Protein AF-A0A4Y2T9Z9-F1 (afdb_monomer)

Secondary structure (DSSP, 8-state):
-HHHHHHHHHHHHHHHHHHHHHHHHHHHHHHHHHHHHHHHHHHHHHHHHHHHHTTTTTSS-----------------HHHHSPPP-TTT--HHHHHHHHHHHHHHTT--HHHHHHHHHTTS-S---

Solvent-accessible surface area (backbone atoms only — not comparable to full-atom values): 7816 Å² total; per-residue (Å²): 114,71,70,59,54,56,52,53,52,50,52,53,54,51,52,52,52,52,51,52,51,51,52,52,52,50,51,53,52,50,52,53,51,51,51,52,53,52,54,50,51,52,50,55,51,52,52,53,50,50,62,53,50,66,67,59,69,77,79,74,80,95,74,84,80,89,84,80,94,84,62,96,63,77,80,66,56,62,79,80,78,46,80,64,62,43,85,92,82,45,56,67,67,62,51,52,54,52,49,52,53,51,37,60,75,53,68,55,59,73,94,48,46,66,64,56,49,59,74,35,46,61,88,81,83,124

Radius of gyration: 26.32 Å; Cα contacts (8 Å, |Δi|>4): 32; chains: 1; bounding box: 61×41×72 Å

Organism: Araneus ventricosus (NCBI:txid182803)

Structure (mmCIF, N/CA/C/O backbone):
data_AF-A0A4Y2T9Z9-F1
#
_entry.id   AF-A0A4Y2T9Z9-F1
#
loop_
_atom_site.group_PDB
_atom_site.id
_atom_site.type_symbol
_atom_site.label_atom_id
_atom_site.label_alt_id
_atom_site.label_comp_id
_atom_site.label_asym_id
_atom_site.label_entity_id
_atom_site.label_seq_id
_atom_site.pdbx_PDB_ins_code
_atom_site.Cartn_x
_atom_site.Cartn_y
_atom_site.Cartn_z
_atom_site.occupancy
_atom_site.B_iso_or_equiv
_atom_site.auth_seq_id
_atom_site.auth_comp_id
_atom_site.auth_asym_id
_atom_site.auth_atom_id
_atom_site.pdbx_PDB_model_num
ATOM 1 N N . MET A 1 1 ? 36.368 -17.152 -34.777 1.00 64.12 1 MET A N 1
ATOM 2 C CA . MET A 1 1 ? 36.785 -15.914 -34.073 1.00 64.12 1 MET A CA 1
ATOM 3 C C . MET A 1 1 ? 35.628 -14.921 -33.924 1.00 64.12 1 MET A C 1
ATOM 5 O O . MET A 1 1 ? 35.416 -14.446 -32.820 1.00 64.12 1 MET A O 1
ATOM 9 N N . ALA A 1 2 ? 34.841 -14.647 -34.976 1.00 74.19 2 ALA A N 1
ATOM 10 C CA . ALA A 1 2 ? 33.687 -13.735 -34.895 1.00 74.19 2 ALA A CA 1
ATOM 11 C C . ALA A 1 2 ? 32.529 -14.248 -34.008 1.00 74.19 2 ALA A C 1
ATOM 13 O O . ALA A 1 2 ? 31.966 -13.480 -33.238 1.00 74.19 2 ALA A O 1
ATOM 14 N N . GLU A 1 3 ? 32.225 -15.550 -34.045 1.00 73.19 3 GLU A N 1
ATOM 15 C CA . GLU A 1 3 ? 31.135 -16.139 -33.242 1.00 73.19 3 GLU A CA 1
ATOM 16 C C . GLU A 1 3 ? 31.401 -16.122 -31.728 1.00 73.19 3 GLU A C 1
ATOM 18 O O . GLU A 1 3 ? 30.472 -15.962 -30.942 1.00 73.19 3 GLU A O 1
ATOM 23 N N . GLN A 1 4 ? 32.665 -16.238 -31.301 1.00 78.06 4 GLN A N 1
ATOM 24 C CA . GLN A 1 4 ? 33.031 -16.146 -29.881 1.00 78.06 4 GLN A CA 1
ATOM 25 C C . GLN A 1 4 ? 32.827 -14.730 -29.331 1.00 78.06 4 GLN A C 1
ATOM 27 O O . GLN A 1 4 ? 32.295 -14.582 -28.236 1.00 78.06 4 GLN A O 1
ATOM 32 N N . LYS A 1 5 ? 33.163 -13.700 -30.121 1.00 84.19 5 LYS A N 1
ATOM 33 C CA . LYS A 1 5 ? 32.944 -12.296 -29.746 1.00 84.19 5 LYS A CA 1
ATOM 34 C C . LYS A 1 5 ? 31.465 -11.957 -29.568 1.00 84.19 5 LYS A C 1
ATOM 36 O O . LYS A 1 5 ? 31.112 -11.287 -28.607 1.00 84.19 5 LYS A O 1
ATOM 41 N N . LEU A 1 6 ? 30.608 -12.443 -30.468 1.00 85.19 6 LEU A N 1
ATOM 42 C CA . LEU A 1 6 ? 29.165 -12.208 -30.380 1.00 85.19 6 LEU A CA 1
ATOM 43 C C . LEU A 1 6 ? 28.564 -12.849 -29.118 1.00 85.19 6 LEU A C 1
ATOM 45 O O . LEU A 1 6 ? 27.681 -12.276 -28.485 1.00 85.19 6 LEU A O 1
ATOM 49 N N . LYS A 1 7 ? 29.065 -14.030 -28.737 1.00 85.81 7 LYS A N 1
ATOM 50 C CA . LYS A 1 7 ? 28.595 -14.760 -27.557 1.00 85.81 7 LYS A CA 1
ATOM 51 C C . LYS A 1 7 ? 29.018 -14.091 -26.244 1.00 85.81 7 LYS A C 1
ATOM 53 O O . LYS A 1 7 ? 28.201 -13.998 -25.334 1.00 85.81 7 LYS A O 1
ATOM 58 N N . GLU A 1 8 ? 30.248 -13.579 -26.163 1.00 86.19 8 GLU A N 1
ATOM 59 C CA . GLU A 1 8 ? 30.706 -12.771 -25.019 1.00 86.19 8 GLU A CA 1
ATOM 60 C C . GLU A 1 8 ? 29.901 -11.476 -24.869 1.00 86.19 8 GLU A C 1
ATOM 62 O O . GLU A 1 8 ? 29.513 -11.108 -23.763 1.00 86.19 8 GLU A O 1
ATOM 67 N N . GLU A 1 9 ? 29.611 -10.790 -25.976 1.00 87.94 9 GLU A N 1
ATOM 68 C CA . GLU A 1 9 ? 28.851 -9.539 -25.950 1.00 87.94 9 GLU A CA 1
ATOM 69 C C . GLU A 1 9 ? 27.407 -9.754 -25.465 1.00 87.94 9 GLU A C 1
ATOM 71 O O . GLU A 1 9 ? 26.893 -8.966 -24.668 1.00 87.94 9 GLU A O 1
ATOM 76 N N . GLN A 1 10 ? 26.781 -10.866 -25.868 1.00 86.50 10 GLN A N 1
ATOM 77 C CA . GLN A 1 10 ? 25.467 -11.269 -25.362 1.00 86.50 10 GLN A CA 1
ATOM 78 C C . GLN A 1 10 ? 25.487 -11.585 -23.862 1.00 86.50 10 GLN A C 1
ATOM 80 O O . GLN A 1 10 ? 24.608 -11.115 -23.140 1.00 86.50 10 GLN A O 1
ATOM 85 N N . GLU A 1 11 ? 26.493 -12.317 -23.375 1.00 89.00 11 GLU A N 1
ATOM 86 C CA . GLU A 1 11 ? 26.608 -12.647 -21.948 1.00 89.00 11 GLU A CA 1
ATOM 87 C C . GLU A 1 11 ? 26.806 -11.386 -21.088 1.00 89.00 11 GLU A C 1
ATOM 89 O O . GLU A 1 11 ? 26.194 -11.240 -20.027 1.00 89.00 11 GLU A O 1
ATOM 94 N N . ILE A 1 12 ? 27.608 -10.429 -21.566 1.00 91.00 12 ILE A N 1
ATOM 95 C CA . ILE A 1 12 ? 27.815 -9.141 -20.891 1.00 91.00 12 ILE A CA 1
ATOM 96 C C . ILE A 1 12 ? 26.513 -8.330 -20.852 1.00 91.00 12 ILE A C 1
ATOM 98 O O . ILE A 1 12 ? 26.175 -7.764 -19.810 1.00 91.00 12 ILE A O 1
ATOM 102 N N . ALA A 1 13 ? 25.768 -8.275 -21.959 1.00 90.19 13 ALA A N 1
ATOM 103 C CA . ALA A 1 13 ? 24.491 -7.565 -22.018 1.00 90.19 13 ALA A CA 1
ATOM 104 C C . ALA A 1 13 ? 23.428 -8.197 -21.103 1.00 90.19 13 ALA A C 1
ATOM 106 O O . ALA A 1 13 ? 22.623 -7.492 -20.492 1.00 90.19 13 ALA A O 1
ATOM 107 N N . GLU A 1 14 ? 23.426 -9.523 -20.980 1.00 90.12 14 GLU A N 1
ATOM 108 C CA . GLU A 1 14 ? 22.495 -10.245 -20.117 1.00 90.12 14 GLU A CA 1
ATOM 109 C C . GLU A 1 14 ? 22.800 -10.032 -18.631 1.00 90.12 14 GLU A C 1
ATOM 111 O O . GLU A 1 14 ? 21.884 -9.709 -17.873 1.00 90.12 14 GLU A O 1
ATOM 116 N N . ARG A 1 15 ? 24.080 -10.073 -18.234 1.00 91.69 15 ARG A N 1
ATOM 117 C CA . ARG A 1 15 ? 24.496 -9.717 -16.867 1.00 91.69 15 ARG A CA 1
ATOM 118 C C . ARG A 1 15 ? 24.114 -8.286 -16.505 1.00 91.69 15 ARG A C 1
ATOM 120 O O . ARG A 1 15 ? 23.542 -8.067 -15.446 1.00 91.69 15 ARG A O 1
ATOM 127 N N . ARG A 1 16 ? 24.333 -7.321 -17.408 1.00 90.88 16 ARG A N 1
ATOM 128 C CA . ARG A 1 16 ? 23.935 -5.926 -17.154 1.00 90.88 16 ARG A CA 1
ATOM 129 C C . ARG A 1 16 ? 22.432 -5.760 -16.960 1.00 90.88 16 ARG A C 1
ATOM 131 O O . ARG A 1 16 ? 22.025 -5.008 -16.081 1.00 90.88 16 ARG A O 1
ATOM 138 N N . ARG A 1 17 ? 21.609 -6.475 -17.735 1.00 90.12 17 ARG A N 1
ATOM 139 C CA . ARG A 1 17 ? 20.151 -6.463 -17.534 1.00 90.12 17 ARG A CA 1
ATOM 140 C C . ARG A 1 17 ? 19.756 -7.065 -16.190 1.00 90.12 17 ARG A C 1
ATOM 142 O O . ARG A 1 17 ? 18.863 -6.537 -15.538 1.00 90.12 17 ARG A O 1
ATOM 149 N N . GLN A 1 18 ? 20.406 -8.148 -15.767 1.00 90.75 18 GLN A N 1
ATOM 150 C CA . GLN A 1 18 ? 20.153 -8.733 -14.448 1.00 90.75 18 GLN A CA 1
ATOM 151 C C . GLN A 1 18 ? 20.540 -7.780 -13.313 1.00 90.75 18 GLN A C 1
ATOM 153 O O . GLN A 1 18 ? 19.765 -7.632 -12.367 1.00 90.75 18 GLN A O 1
ATOM 158 N N . ASP A 1 19 ? 21.681 -7.102 -13.429 1.00 91.88 19 ASP A N 1
ATOM 159 C CA . ASP A 1 19 ? 22.134 -6.119 -12.443 1.00 91.88 19 ASP A CA 1
ATOM 160 C C . ASP A 1 19 ? 21.172 -4.922 -12.364 1.00 91.88 19 ASP A C 1
ATOM 162 O O . ASP A 1 19 ? 20.785 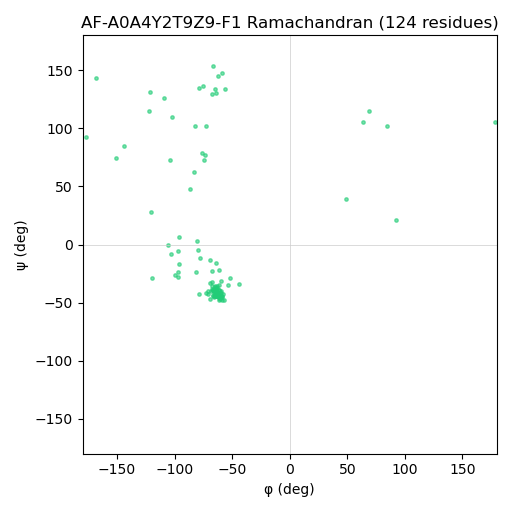-4.516 -11.269 1.00 91.88 19 ASP A O 1
ATOM 166 N N . GLU A 1 20 ? 20.706 -4.393 -13.502 1.00 91.69 20 GLU A N 1
ATOM 167 C 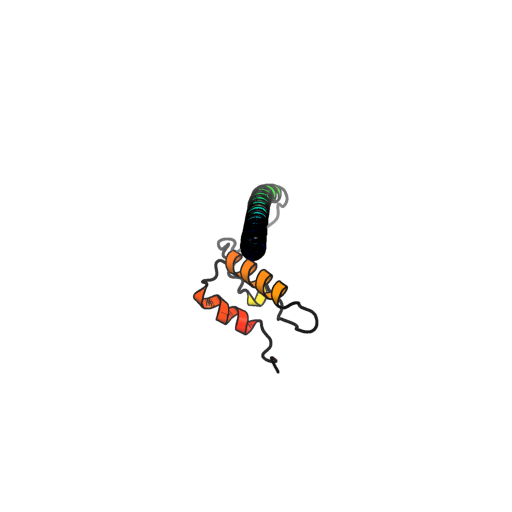CA . GLU A 1 20 ? 19.703 -3.317 -13.531 1.00 91.69 20 GLU A CA 1
ATOM 168 C C . GLU A 1 20 ? 18.390 -3.722 -12.848 1.00 91.69 20 GLU A C 1
ATOM 170 O O . GLU A 1 20 ? 17.827 -2.938 -12.082 1.00 91.69 20 GLU A O 1
ATOM 175 N N . ILE A 1 21 ? 17.920 -4.952 -13.078 1.00 90.88 21 ILE A N 1
ATOM 176 C CA . ILE A 1 21 ? 16.703 -5.473 -12.441 1.00 90.88 21 ILE A CA 1
ATOM 177 C C . ILE A 1 21 ? 16.896 -5.604 -10.925 1.00 90.88 21 ILE A C 1
ATOM 179 O O . ILE A 1 21 ? 16.011 -5.205 -10.166 1.00 90.88 21 ILE A O 1
ATOM 183 N N . GLN A 1 22 ? 18.043 -6.116 -10.466 1.00 92.88 22 GLN A N 1
ATOM 184 C CA . GLN A 1 22 ? 18.334 -6.213 -9.030 1.00 92.88 22 GLN A CA 1
ATOM 185 C C . GLN A 1 22 ? 18.409 -4.839 -8.365 1.00 92.88 22 GLN A C 1
ATOM 187 O O . GLN A 1 22 ? 17.843 -4.649 -7.290 1.00 92.88 22 GLN A O 1
ATOM 192 N N . ILE A 1 23 ? 19.059 -3.870 -9.011 1.00 93.19 23 ILE A N 1
ATOM 193 C CA . ILE A 1 23 ? 19.160 -2.499 -8.499 1.00 93.19 23 ILE A CA 1
ATOM 194 C C . ILE A 1 23 ? 17.773 -1.854 -8.410 1.00 93.19 23 ILE A C 1
ATOM 196 O O . ILE A 1 23 ? 17.464 -1.202 -7.411 1.00 93.19 23 ILE A O 1
ATOM 200 N N . ALA A 1 24 ? 16.923 -2.042 -9.423 1.00 90.56 24 ALA A N 1
ATOM 201 C CA . ALA A 1 24 ? 15.565 -1.508 -9.425 1.00 90.56 24 ALA A CA 1
ATOM 202 C C . ALA A 1 24 ? 14.699 -2.117 -8.309 1.00 90.56 24 ALA A C 1
ATOM 204 O O . ALA A 1 24 ? 13.997 -1.380 -7.614 1.00 90.56 24 ALA A O 1
ATOM 205 N N . GLU A 1 25 ? 14.774 -3.435 -8.097 1.00 90.38 25 GLU A N 1
ATOM 206 C CA . GLU A 1 25 ? 14.023 -4.098 -7.025 1.00 90.38 25 GLU A CA 1
ATOM 207 C C . GLU A 1 25 ? 14.524 -3.672 -5.643 1.00 90.38 25 GLU A C 1
ATOM 209 O O . GLU A 1 25 ? 13.710 -3.343 -4.781 1.00 90.38 25 GLU A O 1
ATOM 214 N N . GLN A 1 26 ? 15.844 -3.598 -5.441 1.00 87.75 26 GLN A N 1
ATOM 215 C CA . GLN A 1 26 ? 16.419 -3.133 -4.179 1.00 87.75 26 GLN A CA 1
ATOM 216 C C . GLN A 1 26 ? 15.969 -1.705 -3.864 1.00 87.75 26 GLN A C 1
ATOM 218 O O . GLN A 1 26 ? 15.514 -1.430 -2.757 1.00 87.75 26 GLN A O 1
ATOM 223 N N . LYS A 1 27 ? 16.003 -0.813 -4.858 1.00 85.25 27 LYS A N 1
ATOM 224 C CA . LYS A 1 27 ? 15.555 0.572 -4.694 1.00 85.25 27 LYS A CA 1
ATOM 225 C C . LYS A 1 27 ? 14.075 0.658 -4.315 1.00 85.25 27 LYS A C 1
ATOM 227 O O . LYS A 1 27 ? 13.713 1.466 -3.465 1.00 85.25 27 LYS A O 1
ATOM 232 N N . ARG A 1 28 ? 13.229 -0.199 -4.899 1.00 82.69 28 ARG A N 1
ATOM 233 C CA . ARG A 1 28 ? 11.803 -0.279 -4.552 1.00 82.69 28 ARG A CA 1
ATOM 234 C C . ARG A 1 28 ? 11.594 -0.777 -3.119 1.00 82.69 28 ARG A C 1
ATOM 236 O O . ARG A 1 28 ? 10.738 -0.254 -2.412 1.00 82.69 28 ARG A O 1
ATOM 243 N N . GLN A 1 29 ? 12.368 -1.769 -2.680 1.00 77.62 29 GLN A N 1
ATOM 244 C CA . GLN A 1 29 ? 12.326 -2.259 -1.297 1.00 77.62 29 GLN A CA 1
ATOM 245 C C . GLN A 1 29 ? 12.768 -1.183 -0.301 1.00 77.62 29 GLN A C 1
ATOM 247 O O . GLN A 1 29 ? 12.116 -0.998 0.728 1.00 77.62 29 GLN A O 1
ATOM 252 N N . ASP A 1 30 ? 13.832 -0.449 -0.623 1.00 82.25 30 ASP A N 1
ATOM 253 C CA . ASP A 1 30 ? 14.352 0.624 0.221 1.00 82.25 30 ASP A CA 1
ATOM 254 C C . ASP A 1 30 ? 13.337 1.768 0.359 1.00 82.25 30 ASP A C 1
ATOM 256 O O . ASP A 1 30 ? 13.085 2.226 1.472 1.00 82.25 30 ASP A O 1
ATOM 260 N N . GLU A 1 31 ? 12.677 2.163 -0.733 1.00 80.69 31 GLU A N 1
ATOM 261 C CA . GLU A 1 31 ? 11.628 3.194 -0.728 1.00 80.69 31 GLU A CA 1
ATOM 262 C C . GLU A 1 31 ? 10.417 2.778 0.129 1.00 80.69 31 GLU A C 1
ATOM 264 O O . GLU A 1 31 ? 9.909 3.561 0.936 1.00 80.69 31 GLU A O 1
ATOM 269 N N . ILE A 1 32 ? 9.998 1.51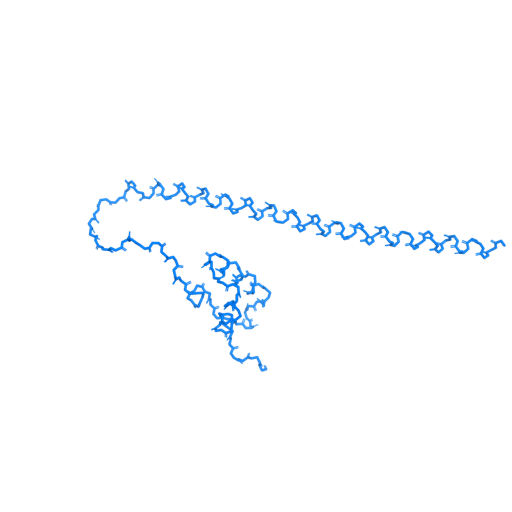0 0.040 1.00 77.50 32 ILE A N 1
ATOM 270 C CA . ILE A 1 32 ? 8.933 0.956 0.891 1.00 77.50 32 ILE A CA 1
ATOM 271 C C . ILE A 1 32 ? 9.359 0.947 2.367 1.00 77.50 32 ILE A C 1
ATOM 273 O O . ILE A 1 32 ? 8.561 1.277 3.250 1.00 77.50 32 ILE A O 1
ATOM 277 N N . ALA A 1 33 ? 10.600 0.558 2.661 1.00 81.44 33 ALA A N 1
ATOM 278 C CA . ALA A 1 33 ? 11.121 0.523 4.024 1.00 81.44 33 ALA A CA 1
ATOM 279 C C . ALA A 1 33 ? 11.247 1.932 4.627 1.00 81.44 33 ALA A C 1
ATOM 281 O O . ALA A 1 33 ? 10.930 2.130 5.804 1.00 81.44 33 ALA A O 1
ATOM 282 N N . GLU A 1 34 ? 11.671 2.910 3.829 1.00 76.56 34 GLU A N 1
ATOM 283 C CA . GLU A 1 34 ? 11.762 4.312 4.229 1.00 76.56 34 GLU A CA 1
ATOM 284 C C . GLU A 1 34 ? 10.375 4.904 4.504 1.00 76.56 34 GLU A C 1
ATOM 286 O O . GLU A 1 34 ? 10.175 5.508 5.562 1.00 76.56 34 GLU A O 1
ATOM 291 N N . SER A 1 35 ? 9.396 4.643 3.629 1.00 71.19 35 SER A N 1
ATOM 292 C CA . SER A 1 35 ? 8.003 5.051 3.853 1.00 71.19 35 SER A CA 1
ATOM 293 C C . SER A 1 35 ? 7.466 4.482 5.166 1.00 71.19 35 SER A C 1
ATOM 295 O O . SER A 1 35 ? 6.967 5.234 5.998 1.00 71.19 35 SER A O 1
ATOM 297 N N . LYS A 1 36 ? 7.665 3.180 5.423 1.00 76.62 36 LYS A N 1
ATOM 298 C CA . LYS A 1 36 ? 7.230 2.550 6.681 1.00 76.62 36 LYS A CA 1
ATOM 299 C C . LYS A 1 36 ? 7.870 3.181 7.916 1.00 76.62 36 LYS A C 1
ATOM 301 O O . LYS A 1 36 ? 7.196 3.357 8.925 1.00 76.62 36 LYS A O 1
ATOM 306 N N . ARG A 1 37 ? 9.161 3.530 7.859 1.00 76.31 37 ARG A N 1
ATOM 307 C CA . ARG A 1 37 ? 9.843 4.209 8.976 1.00 76.31 37 ARG A CA 1
ATOM 308 C C . ARG A 1 37 ? 9.282 5.602 9.229 1.00 76.31 37 ARG A C 1
ATOM 310 O O . ARG A 1 37 ? 9.167 6.003 10.385 1.00 76.31 37 ARG A O 1
ATOM 317 N N . LYS A 1 38 ? 8.960 6.337 8.164 1.00 70.69 38 LYS A N 1
ATOM 318 C CA . LYS A 1 38 ? 8.374 7.673 8.268 1.00 70.69 38 LYS A CA 1
ATOM 319 C C . LYS A 1 38 ? 6.966 7.613 8.860 1.00 70.69 38 LYS A C 1
ATOM 321 O O . LYS A 1 38 ? 6.673 8.383 9.770 1.00 70.69 38 LYS A O 1
ATOM 326 N N . ASP A 1 39 ? 6.155 6.663 8.405 1.00 70.50 39 ASP A N 1
ATOM 327 C CA . ASP A 1 39 ? 4.791 6.458 8.899 1.00 70.50 39 ASP A CA 1
ATOM 328 C C . ASP A 1 39 ? 4.777 6.055 10.386 1.00 70.50 39 ASP A C 1
ATOM 330 O O . ASP A 1 39 ? 3.987 6.588 11.165 1.00 70.50 39 ASP A O 1
ATOM 334 N N . GLU A 1 40 ? 5.690 5.171 10.808 1.00 70.94 40 GLU A N 1
ATOM 335 C CA . GLU A 1 40 ? 5.848 4.770 12.217 1.00 70.94 40 GLU A CA 1
ATOM 336 C C . GLU A 1 40 ? 6.255 5.957 13.104 1.00 70.94 40 GLU A C 1
ATOM 338 O O . GLU A 1 40 ? 5.698 6.178 14.180 1.00 70.94 40 GLU A O 1
ATOM 343 N N . MET A 1 41 ? 7.204 6.770 12.633 1.00 75.62 41 MET A N 1
ATOM 344 C CA . MET A 1 41 ? 7.645 7.966 13.350 1.00 75.62 41 MET A CA 1
ATOM 345 C C . MET A 1 41 ? 6.515 8.990 13.493 1.00 75.62 41 MET A C 1
ATOM 347 O O . MET A 1 41 ? 6.357 9.590 14.557 1.00 75.62 41 MET A O 1
ATOM 351 N N . GLU A 1 42 ? 5.721 9.195 12.441 1.00 73.31 42 GLU A N 1
ATOM 352 C CA . GLU A 1 42 ? 4.570 10.093 12.488 1.00 73.31 42 GLU A CA 1
ATOM 353 C C . GLU A 1 42 ? 3.512 9.596 13.483 1.00 73.31 42 GLU A C 1
ATOM 355 O O . GLU A 1 42 ? 2.968 10.390 14.255 1.00 73.31 42 GLU A O 1
ATOM 360 N N . PHE A 1 43 ? 3.265 8.285 13.521 1.00 75.19 43 PHE A N 1
ATOM 361 C CA . PHE A 1 43 ? 2.345 7.670 14.473 1.00 75.19 43 PHE A CA 1
ATOM 362 C C . PHE A 1 43 ? 2.783 7.881 15.932 1.00 75.19 43 PHE A C 1
ATOM 364 O O . PHE A 1 43 ? 1.984 8.341 16.754 1.00 75.19 43 PHE A O 1
ATOM 371 N N . GLU A 1 44 ? 4.054 7.629 16.257 1.00 78.12 44 GLU A N 1
ATOM 372 C CA . GLU A 1 44 ? 4.590 7.859 17.607 1.00 78.12 44 GLU A CA 1
ATOM 373 C C . GLU A 1 44 ? 4.550 9.349 18.003 1.00 78.12 44 GLU A C 1
ATOM 375 O O . GLU A 1 44 ? 4.198 9.686 19.137 1.00 78.12 44 GLU A O 1
ATOM 380 N N . LEU A 1 45 ? 4.804 10.271 17.066 1.00 77.94 45 LEU A N 1
ATOM 381 C CA . LEU A 1 45 ? 4.660 11.711 17.320 1.00 77.94 45 LEU A CA 1
ATOM 382 C C . LEU A 1 45 ? 3.207 12.113 17.613 1.00 77.94 45 LEU A C 1
ATOM 384 O O . LEU A 1 45 ? 2.958 12.894 18.539 1.00 77.94 45 LEU A O 1
ATOM 388 N N . GLN A 1 46 ? 2.239 11.582 16.860 1.00 74.81 46 GLN A N 1
ATOM 389 C CA . GLN A 1 46 ? 0.816 11.841 17.107 1.00 74.81 46 GLN A CA 1
ATOM 390 C C . GLN A 1 46 ? 0.367 11.295 18.468 1.00 74.81 46 GLN A C 1
ATOM 392 O O . GLN A 1 46 ? -0.375 11.970 19.187 1.00 74.81 46 GLN A O 1
ATOM 397 N N . LYS A 1 47 ? 0.866 10.120 18.863 1.00 75.00 47 LYS A N 1
ATOM 398 C CA . LYS A 1 47 ? 0.602 9.517 20.176 1.00 75.00 47 LYS A CA 1
ATOM 399 C C . LYS A 1 47 ? 1.092 10.404 21.326 1.00 75.00 47 LYS A C 1
ATOM 401 O O . LYS A 1 47 ? 0.322 10.683 22.245 1.00 75.00 47 LYS A O 1
ATOM 406 N N . ILE A 1 48 ? 2.321 10.920 21.243 1.00 75.31 48 ILE A N 1
ATOM 407 C CA . ILE A 1 48 ? 2.883 11.837 22.252 1.00 75.31 48 ILE A CA 1
ATOM 408 C C . ILE A 1 48 ? 2.090 13.154 22.314 1.00 75.31 48 ILE A C 1
ATOM 410 O O . ILE A 1 48 ? 1.814 13.667 23.405 1.00 75.31 48 ILE A O 1
ATOM 414 N N . ARG A 1 49 ? 1.686 13.712 21.162 1.00 77.19 49 ARG A N 1
ATOM 415 C CA . ARG A 1 49 ? 0.872 14.940 21.110 1.00 77.19 49 ARG A CA 1
ATOM 416 C C . ARG A 1 49 ? -0.470 14.755 21.821 1.00 77.19 49 ARG A C 1
ATOM 418 O O . ARG A 1 49 ? -0.841 15.609 22.622 1.00 77.19 49 ARG A O 1
ATOM 425 N N . LEU A 1 50 ? -1.146 13.629 21.593 1.00 73.06 50 LEU A N 1
ATOM 426 C CA . LEU A 1 50 ? -2.402 13.281 22.265 1.00 73.06 50 LEU A CA 1
ATOM 427 C C . LEU A 1 50 ? -2.239 13.123 23.784 1.00 73.06 50 LEU A C 1
ATOM 429 O O . LEU A 1 50 ? -3.047 13.665 24.539 1.00 73.06 50 LEU A O 1
ATOM 433 N N . GLU A 1 51 ? -1.190 12.439 24.251 1.00 68.00 51 GLU A N 1
ATOM 434 C CA . GLU A 1 51 ? -0.900 12.323 25.692 1.00 68.00 51 GLU A CA 1
ATOM 435 C C . GLU A 1 51 ? -0.635 13.687 26.347 1.00 68.00 51 GLU A C 1
ATOM 437 O O . GLU A 1 51 ? -1.028 13.926 27.492 1.00 68.00 51 GLU A O 1
ATOM 442 N N . THR A 1 52 ? -0.007 14.606 25.612 1.00 58.22 52 THR A N 1
ATOM 443 C CA . THR A 1 52 ? 0.336 15.941 26.117 1.00 58.22 52 THR A CA 1
ATOM 444 C C . THR A 1 52 ? -0.875 16.886 26.112 1.00 58.22 52 THR A C 1
ATOM 446 O O . THR A 1 52 ? -1.121 17.580 27.101 1.00 58.22 52 THR A O 1
ATOM 449 N N . GLU A 1 53 ? -1.688 16.883 25.050 1.00 59.94 53 GLU A N 1
ATOM 450 C CA . GLU A 1 53 ? -2.927 17.674 24.952 1.00 59.94 53 GLU A CA 1
ATOM 451 C C . GLU A 1 53 ? -4.014 17.187 25.927 1.00 59.94 53 GLU A C 1
ATOM 453 O O . GLU A 1 53 ? -4.697 18.006 26.551 1.00 59.94 53 GLU A O 1
ATOM 458 N N . GLY A 1 54 ? -4.110 15.873 26.171 1.00 55.38 54 GLY A N 1
ATOM 459 C CA . GLY A 1 54 ? -5.006 15.290 27.180 1.00 55.38 54 GLY A CA 1
ATOM 460 C C . GLY A 1 54 ? -4.719 15.753 28.617 1.00 55.38 54 GLY A C 1
ATOM 461 O O . GLY A 1 54 ? -5.615 15.744 29.463 1.00 55.38 54 GLY A O 1
ATOM 462 N N . ARG A 1 55 ? -3.495 16.227 28.889 1.00 51.03 55 ARG A N 1
ATOM 463 C CA . ARG A 1 55 ? -3.079 16.812 30.176 1.00 51.03 55 ARG A CA 1
ATOM 464 C C . ARG A 1 55 ? -3.133 18.346 30.203 1.00 51.03 55 ARG A C 1
ATOM 466 O O . ARG A 1 55 ? -2.886 18.937 31.246 1.00 51.03 55 ARG A O 1
ATOM 473 N N . SER A 1 56 ? -3.429 19.000 29.081 1.00 44.94 56 SER A N 1
ATOM 474 C CA . SER A 1 56 ? -3.576 20.461 29.013 1.00 44.94 56 SER A CA 1
ATOM 475 C C . SER A 1 56 ? -5.043 20.901 29.104 1.00 44.94 56 SER A C 1
ATOM 477 O O . SER A 1 56 ? -5.322 21.979 29.629 1.00 44.94 56 SER A O 1
ATOM 479 N N . LEU A 1 57 ? -5.988 20.062 28.664 1.00 47.44 57 LEU A N 1
ATOM 480 C CA . LEU A 1 57 ? -7.430 20.360 28.673 1.00 47.44 57 LEU A CA 1
ATOM 481 C C . LEU A 1 57 ? -8.125 20.170 30.034 1.00 47.44 57 LEU A C 1
ATOM 483 O O . LEU A 1 57 ? -9.297 20.502 30.180 1.00 47.44 57 LEU A O 1
ATOM 487 N N . ASN A 1 58 ? -7.426 19.669 31.049 1.00 48.53 58 ASN A N 1
ATOM 488 C CA . ASN A 1 58 ? -7.987 19.397 32.376 1.00 48.53 58 ASN A CA 1
ATOM 489 C C . ASN A 1 58 ? -7.754 20.520 33.406 1.00 48.53 58 ASN A C 1
ATOM 491 O O . ASN A 1 58 ? -8.143 20.348 34.559 1.00 48.53 58 ASN A O 1
ATOM 495 N N . SER A 1 59 ? -7.194 21.677 33.019 1.00 47.22 59 SER A N 1
ATOM 496 C CA . SER A 1 59 ? -6.984 22.794 33.958 1.00 47.22 59 SER A CA 1
ATOM 497 C C . SER A 1 59 ? -7.940 23.983 33.813 1.00 47.22 59 SER A C 1
ATOM 499 O O . SER A 1 59 ? -7.827 24.907 34.608 1.00 47.22 59 SER A O 1
ATOM 501 N N . ASN A 1 60 ? -8.896 23.975 32.877 1.00 47.75 60 ASN A N 1
ATOM 502 C CA . ASN A 1 60 ? -9.871 25.064 32.732 1.00 47.75 60 ASN A CA 1
ATOM 503 C C . ASN A 1 60 ? -11.253 24.534 32.323 1.00 47.75 60 ASN A C 1
ATOM 505 O O . ASN A 1 60 ? -11.578 24.538 31.145 1.00 47.75 60 ASN A O 1
ATOM 509 N N . SER A 1 61 ? -12.075 24.098 33.280 1.00 40.62 61 SER A N 1
ATOM 510 C CA . SER A 1 61 ? -13.523 24.380 33.272 1.00 40.62 61 SER A CA 1
ATOM 511 C C . SER A 1 61 ? -14.166 23.806 34.533 1.00 40.62 61 SER A C 1
ATOM 513 O O . SER A 1 61 ? -14.559 22.642 34.609 1.00 40.62 61 SER A O 1
ATOM 515 N N . VAL A 1 62 ? -14.256 24.649 35.557 1.00 47.69 62 VAL A N 1
ATOM 516 C CA . VAL A 1 62 ? -15.201 24.469 36.655 1.00 47.69 62 VAL A CA 1
ATOM 517 C C . VAL A 1 62 ? -16.588 24.788 36.099 1.00 47.69 62 VAL A C 1
ATOM 519 O O . VAL A 1 62 ? -16.905 25.960 35.943 1.00 47.69 62 VAL A O 1
ATOM 522 N N . ALA A 1 63 ? -17.393 23.768 35.793 1.00 44.62 63 ALA A N 1
ATOM 523 C CA . ALA A 1 63 ? -18.850 23.775 35.969 1.00 44.62 63 ALA A CA 1
ATOM 524 C C . ALA A 1 63 ? -19.485 22.462 35.474 1.00 44.62 63 ALA A C 1
ATOM 526 O O . ALA A 1 63 ? -19.715 22.267 34.289 1.00 44.62 63 ALA A O 1
ATOM 527 N N . ASN A 1 64 ? -19.869 21.641 36.451 1.00 42.41 64 ASN A N 1
ATOM 528 C CA . ASN A 1 64 ? -21.183 21.005 36.548 1.00 42.41 64 ASN A CA 1
ATOM 529 C C . ASN A 1 64 ? -21.611 19.907 35.547 1.00 42.41 64 ASN A C 1
ATOM 531 O O . ASN A 1 64 ? -22.005 20.170 34.420 1.00 42.41 64 ASN A O 1
ATOM 535 N N . GLN A 1 65 ? -21.775 18.719 36.155 1.00 49.81 65 GLN A N 1
ATOM 536 C CA . GLN A 1 65 ? -22.775 17.668 35.888 1.00 49.81 65 GLN A CA 1
ATOM 537 C C . GLN A 1 65 ? -22.390 16.699 34.747 1.00 49.81 65 GLN A C 1
ATOM 539 O O . GLN A 1 65 ? -22.372 17.050 33.579 1.00 49.81 65 GLN A O 1
ATOM 544 N N . ASN A 1 66 ? -21.921 15.487 35.083 1.00 44.50 66 ASN A N 1
ATOM 545 C CA . ASN A 1 66 ? -22.785 14.300 35.257 1.00 44.50 66 ASN A CA 1
ATOM 546 C C . ASN A 1 66 ? -23.465 13.957 33.914 1.00 44.50 66 ASN A C 1
ATOM 548 O O . ASN A 1 66 ? -24.322 14.711 33.480 1.00 44.50 66 ASN A O 1
ATOM 552 N N . VAL A 1 67 ? -23.100 12.919 33.152 1.00 43.03 67 VAL A N 1
ATOM 553 C CA . VAL A 1 67 ? -23.227 11.479 33.448 1.00 43.03 67 VAL A CA 1
ATOM 554 C C . VAL A 1 67 ? -22.390 10.692 32.398 1.00 43.03 67 VAL A C 1
ATOM 556 O O . VAL A 1 67 ? -22.416 11.040 31.221 1.00 43.03 67 VAL A O 1
ATOM 559 N N . ASN A 1 68 ? -21.738 9.586 32.792 1.00 40.75 68 ASN A N 1
ATOM 560 C CA . ASN A 1 68 ? -21.369 8.424 31.937 1.00 40.75 68 ASN A CA 1
ATOM 561 C C . ASN A 1 68 ? -19.998 8.332 31.218 1.00 40.75 68 ASN A C 1
ATOM 563 O O . ASN A 1 68 ? -19.868 7.508 30.310 1.00 40.75 68 ASN A O 1
ATOM 567 N N . SER A 1 69 ? -18.934 9.036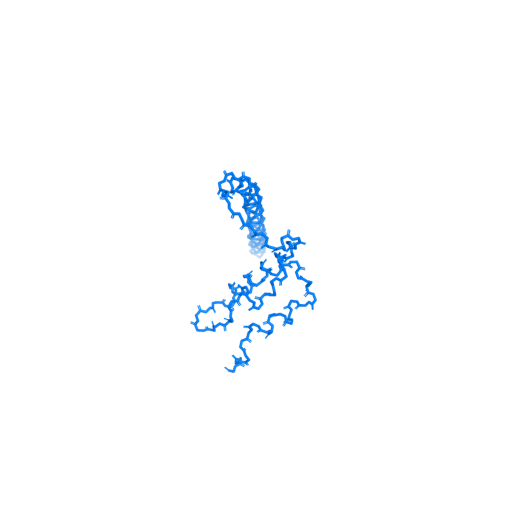 31.618 1.00 41.09 69 SER A N 1
ATOM 568 C CA . SER A 1 69 ? -17.599 8.788 31.024 1.00 41.09 69 SER A CA 1
ATOM 569 C C . SER A 1 69 ? -16.872 7.600 31.681 1.00 41.09 69 SER A C 1
ATOM 571 O O . SER A 1 69 ? -15.837 7.742 32.325 1.00 41.09 69 SER A O 1
ATOM 573 N N . THR A 1 70 ? -17.449 6.402 31.566 1.00 43.16 70 THR A N 1
ATOM 574 C CA . THR A 1 70 ? -16.794 5.118 31.909 1.00 43.16 70 THR A CA 1
ATOM 575 C C . THR A 1 70 ? -16.736 4.188 30.697 1.00 43.16 70 THR A C 1
ATOM 577 O O . THR A 1 70 ? -16.756 2.966 30.819 1.00 43.16 70 THR A O 1
ATOM 580 N N . GLN A 1 71 ? -16.694 4.756 29.492 1.00 48.78 71 GLN A N 1
ATOM 581 C CA . GLN A 1 71 ? -16.627 3.972 28.268 1.00 48.78 71 GLN A CA 1
ATOM 582 C C . GLN A 1 71 ? -15.903 4.750 27.166 1.00 48.78 71 GLN A C 1
ATOM 584 O O . GLN A 1 71 ? -16.508 5.187 26.194 1.00 48.78 71 GLN A O 1
ATOM 589 N N . ILE A 1 72 ? -14.576 4.867 27.258 1.00 46.94 72 ILE A N 1
ATOM 590 C CA . ILE A 1 72 ? -13.778 5.010 26.032 1.00 46.94 72 ILE A CA 1
ATOM 591 C C . ILE A 1 72 ? -13.741 3.626 25.372 1.00 46.94 72 ILE A C 1
ATOM 593 O O . ILE A 1 72 ? -12.763 2.890 25.431 1.00 46.94 72 ILE A O 1
ATOM 597 N N . LYS A 1 73 ? -14.878 3.229 24.801 1.00 48.50 73 LYS A N 1
ATOM 598 C CA . LYS A 1 73 ? -14.917 2.310 23.671 1.00 48.50 73 LYS A CA 1
ATOM 599 C C . LYS A 1 73 ? -15.171 3.198 22.465 1.00 48.50 73 LYS A C 1
ATOM 601 O O . LYS A 1 73 ? -16.298 3.679 22.336 1.00 48.50 73 LYS A O 1
ATOM 606 N N . PRO A 1 74 ? -14.212 3.403 21.554 1.00 43.59 74 PRO A N 1
ATOM 607 C CA . PRO A 1 74 ? -14.572 3.892 20.241 1.00 43.59 74 PRO A CA 1
ATOM 608 C C . PRO A 1 74 ? -15.231 2.717 19.512 1.00 43.59 74 PRO A C 1
ATOM 610 O O . PRO A 1 74 ? -14.621 2.042 18.696 1.00 43.59 74 PRO A O 1
ATOM 613 N N . LYS A 1 75 ? -16.492 2.420 19.842 1.00 48.34 75 LYS A N 1
ATOM 614 C CA . LYS A 1 75 ? -17.328 1.501 19.064 1.00 48.34 75 LYS A CA 1
ATOM 615 C C . LYS A 1 75 ? -18.011 2.297 17.948 1.00 48.34 75 LYS A C 1
ATOM 617 O O . LYS A 1 75 ? -19.225 2.251 17.788 1.00 48.34 75 LYS A O 1
ATOM 622 N N . LEU A 1 76 ? -17.226 3.102 17.235 1.00 55.19 76 LEU A N 1
ATOM 623 C CA . LEU A 1 76 ? -17.669 3.800 16.037 1.00 55.19 76 LEU A CA 1
ATOM 624 C C . LEU A 1 76 ? -17.555 2.789 14.898 1.00 55.19 76 LEU A C 1
ATOM 626 O O . LEU A 1 76 ? -16.457 2.477 14.447 1.00 55.19 76 LEU A O 1
ATOM 630 N N . GLU A 1 77 ? -18.680 2.208 14.479 1.00 59.91 77 GLU A N 1
ATOM 631 C CA . GLU A 1 77 ? -18.694 1.397 13.260 1.00 59.91 77 GLU A CA 1
ATOM 632 C C . GLU A 1 77 ? -18.180 2.254 12.096 1.00 59.91 77 GLU A C 1
ATOM 634 O O . GLU A 1 77 ? -18.657 3.377 11.930 1.00 59.91 77 GLU A O 1
ATOM 639 N N . ILE A 1 78 ? -17.266 1.720 11.274 1.00 66.81 78 ILE A N 1
ATOM 640 C CA . ILE A 1 78 ? -16.691 2.395 10.089 1.00 66.81 78 ILE A CA 1
ATOM 641 C C . ILE A 1 78 ? -17.756 3.121 9.249 1.00 66.81 78 ILE A C 1
ATOM 643 O O . ILE A 1 78 ? -17.493 4.197 8.722 1.00 66.81 78 ILE A O 1
ATOM 647 N N . ARG A 1 79 ? -18.978 2.571 9.182 1.00 64.25 79 ARG A N 1
ATOM 648 C CA . ARG A 1 79 ? -20.145 3.162 8.507 1.00 64.25 79 ARG A CA 1
ATOM 649 C C . ARG A 1 79 ? -20.463 4.607 8.907 1.00 64.25 79 ARG A C 1
ATOM 651 O O . ARG A 1 79 ? -21.033 5.330 8.102 1.00 64.25 79 ARG A O 1
ATOM 658 N N . HIS A 1 80 ? -20.125 5.014 10.128 1.00 65.50 80 HIS A N 1
ATOM 659 C CA . HIS A 1 80 ? -20.335 6.378 10.622 1.00 65.50 80 HIS A CA 1
ATOM 660 C C . HIS A 1 80 ? -19.091 7.262 10.485 1.00 65.50 80 HIS A C 1
ATOM 662 O O . HIS A 1 80 ? -19.196 8.480 10.593 1.00 65.50 80 HIS A O 1
ATOM 668 N N . LEU A 1 81 ? -17.919 6.653 10.291 1.00 64.88 81 LEU A N 1
ATOM 669 C CA . LEU A 1 81 ? -16.630 7.339 10.259 1.00 64.88 81 LEU A CA 1
ATOM 670 C C . LEU A 1 81 ? -16.173 7.648 8.829 1.00 64.88 81 LEU A C 1
ATOM 672 O O . LEU A 1 81 ? -15.397 8.574 8.616 1.00 64.88 81 LEU A O 1
ATOM 676 N N . MET A 1 82 ? -16.667 6.886 7.856 1.00 77.38 82 MET A N 1
ATOM 677 C CA . MET A 1 82 ? -16.305 7.001 6.453 1.00 77.38 82 MET A CA 1
ATOM 678 C C . MET A 1 82 ? -17.550 7.286 5.614 1.00 77.38 82 MET A C 1
ATOM 680 O O . MET A 1 82 ? -18.571 6.611 5.752 1.00 77.38 82 MET A O 1
ATOM 684 N N . GLN A 1 83 ? -17.471 8.291 4.740 1.00 77.00 83 GLN A N 1
ATOM 685 C CA . GLN A 1 83 ? -18.533 8.563 3.772 1.00 77.00 83 GLN A CA 1
ATOM 686 C C . GLN A 1 83 ? -18.637 7.420 2.752 1.00 77.00 83 GLN A C 1
ATOM 688 O O . GLN A 1 83 ? -17.661 6.708 2.494 1.00 77.00 83 GLN A O 1
ATOM 693 N N . LYS A 1 84 ? -19.831 7.230 2.179 1.00 81.88 84 LYS A N 1
ATOM 694 C CA . LYS A 1 84 ? -20.046 6.240 1.115 1.00 81.88 84 LYS A CA 1
ATOM 695 C C . LYS A 1 84 ? -19.143 6.535 -0.079 1.00 81.88 84 LYS A C 1
ATOM 697 O O . LYS A 1 84 ? -18.853 7.695 -0.361 1.00 81.88 84 LYS A O 1
ATOM 702 N N . PHE A 1 85 ? -18.714 5.482 -0.764 1.00 84.00 85 PHE A N 1
ATOM 703 C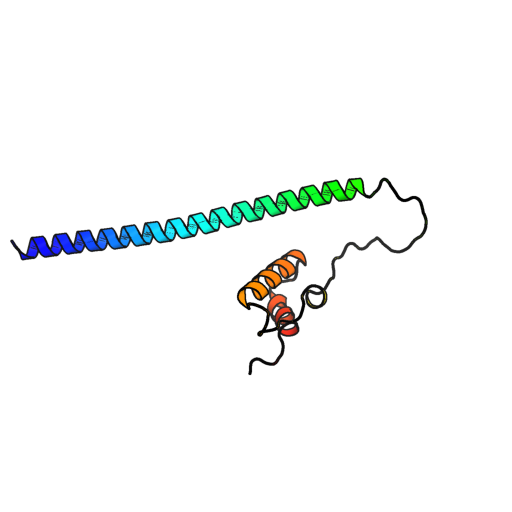 CA . PHE A 1 85 ? -17.912 5.635 -1.970 1.00 84.00 85 PHE A CA 1
ATOM 704 C C . PHE A 1 85 ? -18.724 6.329 -3.069 1.00 84.00 85 PHE A C 1
ATOM 706 O O . PHE A 1 85 ? -19.876 5.967 -3.311 1.00 84.00 85 PHE A O 1
ATOM 713 N N . ASN A 1 86 ? -18.109 7.311 -3.722 1.00 79.06 86 ASN A N 1
ATOM 714 C CA . ASN A 1 86 ? -18.636 7.989 -4.897 1.00 79.06 86 ASN A CA 1
ATOM 715 C C . ASN A 1 86 ? -17.615 7.821 -6.026 1.00 79.06 86 ASN A C 1
ATOM 717 O O . ASN A 1 86 ? -16.510 8.337 -5.911 1.00 79.06 86 ASN A O 1
ATOM 721 N N . SER A 1 87 ? -17.956 7.107 -7.098 1.00 81.06 87 SER A N 1
ATOM 722 C CA . SER A 1 87 ? -17.029 6.858 -8.211 1.00 81.06 87 SER A CA 1
ATOM 723 C C . SER A 1 87 ? -16.667 8.111 -9.009 1.00 81.06 87 SER A C 1
ATOM 725 O O . SER A 1 87 ? -15.623 8.128 -9.655 1.00 81.06 87 SER A O 1
ATOM 727 N N . ASP A 1 88 ? -17.507 9.147 -8.967 1.00 75.94 88 ASP A N 1
ATOM 728 C CA . ASP A 1 88 ? -17.309 10.375 -9.744 1.00 75.94 88 ASP A CA 1
ATOM 729 C C . ASP A 1 88 ? -16.320 11.335 -9.065 1.00 75.94 88 ASP A C 1
ATOM 731 O O . AS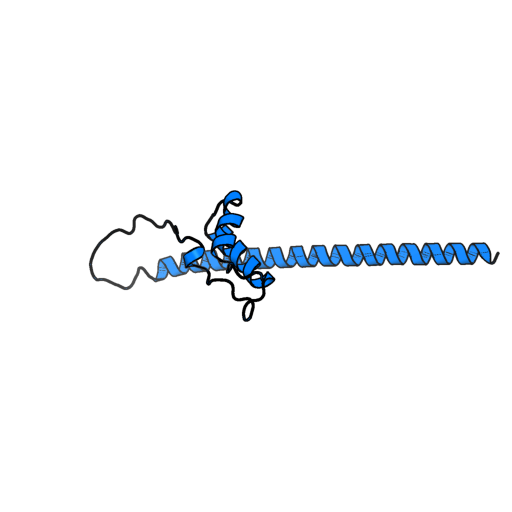P A 1 88 ? -15.704 12.174 -9.721 1.00 75.94 88 ASP A O 1
ATOM 735 N N . GLU A 1 89 ? -16.172 11.214 -7.743 1.00 76.12 89 GLU A N 1
ATOM 736 C CA . GLU A 1 89 ? -15.396 12.134 -6.903 1.00 76.12 89 GLU A CA 1
ATOM 737 C C . GLU A 1 89 ? -14.241 11.439 -6.165 1.00 76.12 89 GLU A C 1
ATOM 739 O O . GLU A 1 89 ? -13.210 12.062 -5.898 1.00 76.12 89 GLU A O 1
ATOM 744 N N . ASN A 1 90 ? -14.367 10.145 -5.861 1.00 80.44 90 ASN A N 1
ATOM 745 C CA . ASN A 1 90 ? -13.424 9.427 -5.014 1.00 80.44 90 ASN A CA 1
ATOM 746 C C . ASN A 1 90 ? -12.592 8.433 -5.830 1.00 80.44 90 ASN A C 1
ATOM 748 O O . ASN A 1 90 ? -13.114 7.513 -6.458 1.00 80.44 90 ASN A O 1
ATOM 752 N N . ASP A 1 91 ? -11.268 8.546 -5.718 1.00 83.12 91 ASP A N 1
ATOM 753 C CA . ASP A 1 91 ? -10.348 7.519 -6.202 1.00 83.12 91 ASP A CA 1
ATOM 754 C C . ASP A 1 91 ? -10.485 6.232 -5.369 1.00 83.12 91 ASP A C 1
ATOM 756 O O . ASP A 1 91 ? -10.430 6.255 -4.134 1.00 83.12 91 ASP A O 1
ATOM 760 N N . ILE A 1 92 ? -10.651 5.093 -6.047 1.00 84.44 92 ILE A N 1
ATOM 761 C CA . ILE A 1 92 ? -10.865 3.791 -5.402 1.00 84.44 92 ILE A CA 1
ATOM 762 C C . ILE A 1 92 ? -9.667 3.354 -4.551 1.00 84.44 92 ILE A C 1
ATOM 764 O O . ILE A 1 92 ? -9.850 2.778 -3.479 1.00 84.44 92 ILE A O 1
ATOM 768 N N . SER A 1 93 ? -8.443 3.658 -4.984 1.00 85.94 93 SER A N 1
ATOM 769 C CA . SER A 1 93 ? -7.226 3.281 -4.261 1.00 85.94 93 SER A CA 1
ATOM 770 C C . SER A 1 93 ? -7.124 4.081 -2.968 1.00 85.94 93 SER A C 1
ATOM 772 O O . SER A 1 93 ? -6.919 3.510 -1.896 1.00 85.94 93 SER A O 1
ATOM 774 N N . LEU A 1 94 ? -7.347 5.396 -3.049 1.00 84.19 94 LEU A N 1
ATOM 775 C CA . LEU A 1 94 ? -7.370 6.280 -1.885 1.00 84.19 94 LEU A CA 1
ATOM 776 C C . LEU A 1 94 ? -8.468 5.874 -0.893 1.00 84.19 94 LEU A C 1
ATOM 778 O O . LEU A 1 94 ? -8.231 5.841 0.316 1.00 84.19 94 LEU A O 1
ATOM 782 N N . TYR A 1 95 ? -9.644 5.500 -1.400 1.00 85.50 95 TYR A N 1
ATOM 783 C CA . TYR A 1 95 ? -10.756 5.034 -0.579 1.00 85.50 95 TYR A CA 1
ATOM 784 C C . TYR A 1 95 ? -10.403 3.760 0.204 1.00 85.50 95 TYR A C 1
ATOM 786 O O . TYR A 1 95 ? -10.639 3.688 1.411 1.00 85.50 95 TYR A O 1
ATOM 794 N N . LEU A 1 96 ? -9.775 2.776 -0.446 1.00 86.31 96 LEU A N 1
ATOM 795 C CA . LEU A 1 96 ? -9.360 1.529 0.202 1.00 86.31 96 LEU A CA 1
ATOM 796 C C . LEU A 1 96 ? -8.260 1.748 1.251 1.00 86.31 96 LEU A C 1
ATOM 798 O O . LEU A 1 96 ? -8.332 1.169 2.335 1.00 86.31 96 LEU A O 1
ATOM 802 N N . ILE A 1 97 ? -7.294 2.630 0.977 1.00 85.38 97 ILE A N 1
ATOM 803 C CA . ILE A 1 97 ? -6.229 2.986 1.929 1.00 85.38 97 ILE A CA 1
ATOM 804 C C . ILE A 1 97 ? -6.818 3.658 3.179 1.00 85.38 97 ILE A C 1
ATOM 806 O O . ILE A 1 97 ? -6.450 3.325 4.310 1.00 85.38 97 ILE A O 1
ATOM 810 N N . MET A 1 98 ? -7.764 4.584 2.999 1.00 82.62 98 MET A N 1
ATOM 811 C CA . MET A 1 98 ? -8.456 5.228 4.118 1.00 82.62 98 MET A CA 1
ATOM 812 C C . MET A 1 98 ? -9.282 4.221 4.926 1.00 82.62 98 MET A C 1
ATOM 814 O O . MET A 1 98 ? -9.218 4.233 6.156 1.00 82.62 98 MET A O 1
ATOM 818 N N . PHE A 1 99 ? -10.000 3.314 4.259 1.00 85.25 99 PHE A N 1
ATOM 819 C CA . PHE A 1 99 ? -10.748 2.243 4.917 1.00 85.25 99 PHE A CA 1
ATOM 820 C C . PHE A 1 99 ? -9.836 1.344 5.765 1.00 85.25 99 PHE A C 1
ATOM 822 O O . PHE A 1 99 ? -10.138 1.102 6.933 1.00 85.25 99 PHE A O 1
ATOM 829 N N . GLU A 1 100 ? -8.705 0.891 5.218 1.00 85.00 100 GLU A N 1
ATOM 830 C CA . GLU A 1 100 ? -7.741 0.036 5.922 1.00 85.00 100 GLU A CA 1
ATOM 831 C C . GLU A 1 100 ? -7.190 0.723 7.180 1.00 85.00 100 GLU A C 1
ATOM 833 O O . GLU A 1 100 ? -7.134 0.114 8.253 1.00 8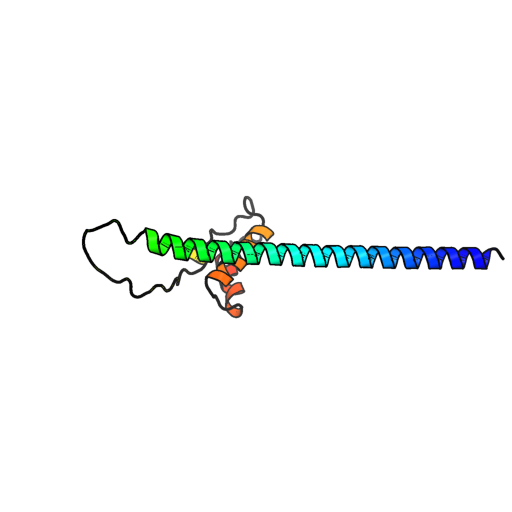5.00 100 GLU A O 1
ATOM 838 N N . ARG A 1 101 ? -6.838 2.012 7.080 1.00 82.44 101 ARG A N 1
ATOM 839 C CA . ARG A 1 101 ? -6.350 2.801 8.221 1.00 82.44 101 ARG A CA 1
ATOM 840 C C . ARG A 1 101 ? -7.401 2.895 9.326 1.00 82.44 101 ARG A C 1
ATOM 842 O O . ARG A 1 101 ? -7.085 2.656 10.491 1.00 82.44 101 ARG A O 1
ATOM 84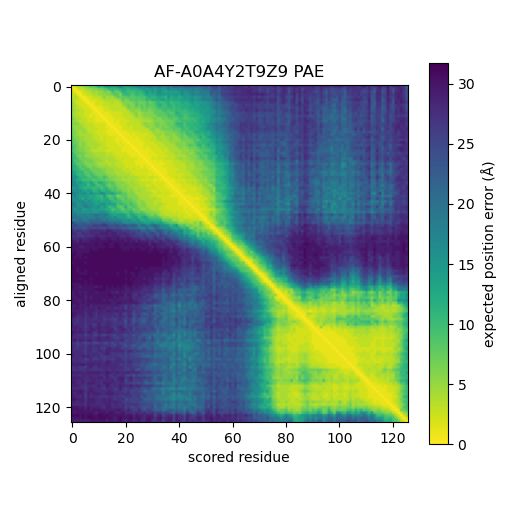9 N N . LEU A 1 102 ? -8.650 3.186 8.960 1.00 79.19 102 LEU A N 1
ATOM 850 C CA . LEU A 1 102 ? -9.766 3.277 9.903 1.00 79.19 102 LEU A CA 1
ATOM 851 C C . LEU A 1 102 ? -10.116 1.916 10.518 1.00 79.19 102 LEU A C 1
ATOM 853 O O . LEU A 1 102 ? -10.391 1.846 11.713 1.00 79.19 102 LEU A O 1
ATOM 857 N N . ALA A 1 103 ? -10.061 0.832 9.743 1.00 77.50 103 ALA A N 1
ATOM 858 C CA . ALA A 1 103 ? -10.317 -0.520 10.230 1.00 77.50 103 ALA A CA 1
ATOM 859 C C . ALA A 1 103 ? -9.274 -0.977 11.252 1.00 77.50 103 ALA A C 1
ATOM 861 O O . ALA A 1 103 ? -9.638 -1.524 12.298 1.00 77.50 103 ALA A O 1
ATOM 862 N N . LYS A 1 104 ? -7.995 -0.676 10.999 1.00 80.62 104 LYS A N 1
ATOM 863 C CA . LYS A 1 104 ? -6.900 -0.916 11.948 1.00 80.62 104 LYS A CA 1
ATOM 864 C C . LYS A 1 104 ? -7.041 -0.058 13.205 1.00 80.62 104 LYS A C 1
ATOM 866 O O . LYS A 1 104 ? -6.926 -0.582 14.309 1.00 80.62 104 LYS A O 1
ATOM 871 N N . GLN A 1 105 ? -7.358 1.230 13.059 1.00 68.25 105 GLN A N 1
ATOM 872 C CA . GLN A 1 105 ? -7.554 2.150 14.186 1.00 68.25 105 GLN A CA 1
ATOM 873 C C . GLN A 1 105 ? -8.758 1.764 15.060 1.00 68.25 105 GLN A C 1
ATOM 875 O O . GLN A 1 105 ? -8.706 1.888 16.282 1.00 68.25 105 GLN A O 1
ATOM 880 N N . ALA A 1 106 ? -9.830 1.265 14.445 1.00 69.62 106 ALA A N 1
ATOM 881 C CA . ALA A 1 106 ? -11.014 0.766 15.136 1.00 69.62 106 ALA A CA 1
ATOM 882 C C . ALA A 1 106 ? -10.849 -0.673 15.672 1.00 69.62 106 ALA A C 1
ATOM 884 O O . ALA A 1 106 ? -11.804 -1.219 16.226 1.00 69.62 106 ALA A O 1
ATOM 885 N N . ALA A 1 107 ? -9.665 -1.285 15.515 1.00 75.56 107 ALA A N 1
ATOM 886 C CA . ALA A 1 107 ? -9.364 -2.669 15.893 1.00 75.56 107 ALA A CA 1
ATOM 887 C C . ALA A 1 107 ? -10.422 -3.674 15.392 1.00 75.56 107 ALA A C 1
ATOM 889 O O . ALA A 1 107 ? -10.814 -4.609 16.097 1.00 75.56 107 ALA A O 1
ATOM 890 N N . ILE A 1 108 ? -10.921 -3.455 14.174 1.00 71.00 108 ILE A N 1
ATOM 891 C CA . ILE A 1 108 ? -11.922 -4.321 13.558 1.00 71.00 108 ILE A CA 1
ATOM 892 C C . ILE A 1 108 ? -11.229 -5.594 13.088 1.00 71.00 108 ILE A C 1
ATOM 894 O O . ILE A 1 108 ? -10.158 -5.551 12.486 1.00 71.00 108 ILE A O 1
ATOM 898 N N . LEU A 1 109 ? -11.860 -6.737 13.343 1.00 76.88 109 LEU A N 1
ATOM 899 C CA . LEU A 1 109 ? -11.338 -8.033 12.927 1.00 76.88 109 LEU A CA 1
ATOM 900 C C . LEU A 1 109 ? -11.295 -8.125 11.397 1.00 76.88 109 LEU A C 1
ATOM 902 O O . LEU A 1 109 ? -1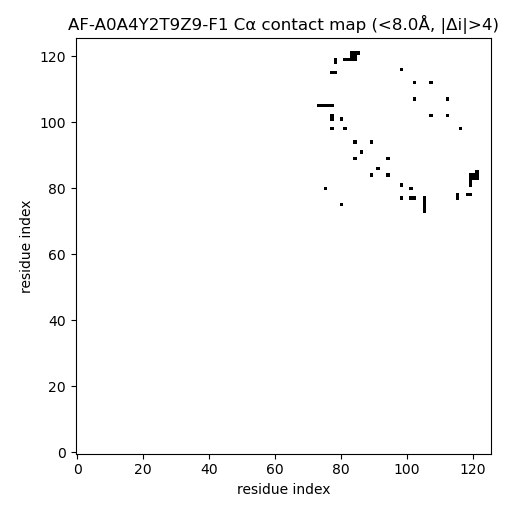2.306 -7.881 10.736 1.00 76.88 109 LEU A O 1
ATOM 906 N N . GLU A 1 110 ? -10.156 -8.535 10.843 1.00 80.12 110 GLU A N 1
ATOM 907 C CA . GLU A 1 110 ? -9.927 -8.645 9.391 1.00 80.12 110 GLU A CA 1
ATOM 908 C C . GLU A 1 110 ? -10.995 -9.490 8.677 1.00 80.12 110 GLU A C 1
ATOM 910 O O . GLU A 1 110 ? -11.445 -9.150 7.584 1.00 80.12 110 GLU A O 1
ATOM 915 N N . ASN A 1 111 ? -11.503 -10.537 9.336 1.00 80.75 111 ASN A N 1
ATOM 916 C CA . ASN A 1 111 ? -12.573 -11.391 8.808 1.00 80.75 111 ASN A CA 1
ATOM 917 C C . ASN A 1 111 ? -13.917 -10.663 8.593 1.00 80.75 111 ASN A C 1
ATOM 919 O O . ASN A 1 111 ? -14.782 -11.176 7.888 1.00 80.75 111 ASN A O 1
ATOM 923 N N . THR A 1 112 ? -14.098 -9.476 9.178 1.00 80.06 112 THR A N 1
ATOM 924 C CA . THR A 1 112 ? -15.292 -8.631 9.009 1.00 80.06 112 THR A CA 1
ATOM 925 C C . THR A 1 112 ? -15.062 -7.447 8.068 1.00 80.06 112 THR A C 1
ATOM 927 O O . THR A 1 112 ? -16.031 -6.791 7.679 1.00 80.06 112 THR A O 1
ATOM 930 N N . TRP A 1 113 ? -13.823 -7.186 7.630 1.00 84.88 113 TRP A N 1
ATOM 931 C CA . TRP A 1 113 ? -13.496 -6.019 6.797 1.00 84.88 113 TRP A CA 1
ATOM 932 C C . TRP A 1 113 ? -14.283 -6.005 5.491 1.00 84.88 113 TRP A C 1
ATOM 934 O O . TRP A 1 113 ? -14.896 -4.995 5.157 1.00 84.88 113 TRP A O 1
ATOM 944 N N . VAL A 1 114 ? -14.366 -7.148 4.807 1.00 82.94 114 VAL A N 1
ATOM 945 C CA . VAL A 1 114 ? -15.130 -7.285 3.556 1.00 82.94 114 VAL A CA 1
ATOM 946 C C . VAL A 1 114 ? -16.602 -6.916 3.759 1.00 82.94 114 VAL A C 1
ATOM 948 O O . VAL A 1 114 ? -17.170 -6.187 2.955 1.00 82.94 114 VAL A O 1
ATOM 951 N N . THR A 1 115 ? -17.216 -7.348 4.865 1.00 82.94 115 THR A N 1
ATOM 952 C CA . THR A 1 115 ? -18.628 -7.040 5.158 1.00 82.94 115 THR A CA 1
ATOM 953 C C . THR A 1 115 ? -18.861 -5.563 5.474 1.00 82.94 115 THR A C 1
ATOM 955 O O . THR A 1 115 ? -19.904 -5.008 5.127 1.00 82.94 115 THR A O 1
ATOM 958 N N . HIS A 1 116 ? -17.884 -4.904 6.103 1.00 80.88 116 HIS A N 1
ATOM 959 C CA . HIS A 1 116 ? -17.942 -3.471 6.374 1.00 80.88 116 HIS A CA 1
ATOM 960 C C . HIS A 1 116 ? -17.745 -2.646 5.103 1.00 80.88 116 HIS A C 1
ATOM 962 O O . HIS A 1 116 ? -18.490 -1.691 4.892 1.00 80.88 116 HIS A O 1
ATOM 968 N N . LEU A 1 117 ? -16.811 -3.051 4.241 1.00 82.81 117 LEU A N 1
ATOM 969 C CA . LEU A 1 117 ? -16.566 -2.410 2.954 1.00 82.81 117 LEU A CA 1
ATOM 970 C C . LEU A 1 117 ? -17.781 -2.538 2.025 1.00 82.81 117 LEU A C 1
ATOM 972 O O . LEU A 1 117 ? -18.199 -1.556 1.421 1.00 82.81 117 LEU A O 1
ATOM 976 N N . LEU A 1 118 ? -18.422 -3.710 1.987 1.00 81.94 118 LEU A N 1
ATOM 977 C CA . LEU A 1 118 ? -19.627 -3.931 1.182 1.00 81.94 118 LEU A CA 1
ATOM 978 C C . LEU A 1 118 ? -20.785 -2.995 1.575 1.00 81.94 118 LEU A C 1
ATOM 980 O O . LEU A 1 118 ? -21.589 -2.618 0.735 1.00 81.94 118 LEU A O 1
ATOM 984 N N . GLY A 1 119 ? -20.873 -2.609 2.853 1.00 79.31 119 GLY A N 1
ATOM 985 C CA . GLY A 1 119 ? -21.885 -1.664 3.337 1.00 79.31 119 GLY A CA 1
ATOM 986 C C . GLY A 1 119 ? -21.580 -0.192 3.032 1.00 79.31 119 GLY A C 1
ATOM 987 O O . GLY A 1 119 ? -22.448 0.659 3.232 1.00 79.31 119 GLY A O 1
ATOM 988 N N . LEU A 1 120 ? -20.356 0.108 2.597 1.00 81.12 120 LEU A N 1
ATOM 989 C CA . LEU A 1 120 ? -19.883 1.448 2.253 1.00 81.12 120 LEU A CA 1
ATOM 990 C C . LEU A 1 120 ? -19.891 1.718 0.745 1.00 81.12 120 LEU A C 1
ATOM 992 O O . LEU A 1 120 ? -19.993 2.876 0.331 1.00 81.12 120 LEU A O 1
ATOM 996 N N . LEU A 1 121 ? -19.785 0.661 -0.059 1.00 78.88 121 LEU A N 1
ATOM 997 C CA . LEU A 1 121 ? -19.863 0.751 -1.508 1.00 78.88 121 LEU A CA 1
ATOM 998 C C . LEU A 1 121 ? -21.333 0.870 -1.952 1.00 78.88 121 LEU A C 1
ATOM 1000 O O . LEU A 1 121 ? -22.193 0.146 -1.438 1.00 78.88 121 LEU A O 1
ATOM 1004 N N . PRO A 1 122 ? -21.658 1.783 -2.883 1.00 69.31 122 PRO A N 1
ATOM 1005 C CA . PRO A 1 122 ? -22.950 1.765 -3.549 1.00 69.31 122 PRO A CA 1
ATOM 1006 C C . PRO A 1 122 ? -23.099 0.457 -4.339 1.00 69.31 122 PRO A C 1
ATOM 1008 O O . PRO A 1 122 ? -22.132 -0.081 -4.867 1.00 69.31 122 PRO A O 1
ATOM 1011 N N . TYR A 1 123 ? -24.324 -0.068 -4.397 1.00 63.03 123 TYR A N 1
ATOM 1012 C CA . TYR A 1 123 ? -24.637 -1.299 -5.133 1.00 63.03 123 TYR A CA 1
ATOM 1013 C C . TYR A 1 123 ? -24.527 -1.121 -6.661 1.00 63.03 123 TYR A C 1
ATOM 1015 O O . TYR A 1 123 ? -24.474 -2.110 -7.387 1.00 63.03 123 TYR A O 1
ATOM 1023 N N . ASP A 1 124 ? -24.451 0.125 -7.141 1.00 55.03 124 ASP A N 1
ATOM 1024 C CA . ASP A 1 124 ? -24.208 0.464 -8.545 1.00 55.03 124 ASP A CA 1
ATOM 1025 C C . ASP A 1 124 ? -22.730 0.274 -8.899 1.00 55.03 124 ASP A C 1
ATOM 1027 O O . ASP A 1 124 ? -21.938 1.211 -8.969 1.00 55.03 124 ASP A O 1
ATOM 1031 N N . VAL A 1 125 ? -22.359 -0.983 -9.116 1.00 52.66 125 VAL A N 1
ATOM 1032 C CA . VAL A 1 125 ? -21.262 -1.343 -10.016 1.00 52.66 125 VAL A CA 1
ATOM 1033 C C . VAL A 1 125 ? -21.934 -1.863 -11.289 1.00 52.66 125 VAL A C 1
ATOM 1035 O O . VAL A 1 125 ? -22.026 -3.073 -11.497 1.00 52.66 125 VAL A O 1
ATOM 1038 N N . ALA A 1 126 ? -22.521 -0.949 -12.064 1.00 42.16 126 ALA A N 1
ATOM 1039 C CA . ALA A 1 126 ? -23.174 -1.216 -13.346 1.00 42.16 126 ALA A CA 1
ATOM 1040 C C . ALA A 1 126 ? -22.443 -0.481 -14.473 1.00 42.16 126 ALA A C 1
ATOM 1042 O O . ALA A 1 126 ? -22.061 0.690 -14.253 1.00 42.16 126 ALA A O 1
#

Sequence (126 aa):
MAEQKLKEEQEIAERRRQDEIQIAEQKRQDEIAESKRKDEMEFELQKIRLETEGRSLNSNSVANQNVNSTQIKPKLEIRHLMQKFNSDENDISLYLIMFERLAKQAAILENTWVTHLLGLLPYDVA

Foldseek 3Di:
DVVVVVVVVVVVVVVVVVVVVVVVVVVVVVVVVVVVVVVVVVVVVVVVVVVVVVVVVPPDDPDDDDDDPPDPQPPPQVPNVDAADDPVPDDPVVNVVVLVVVCVVNVPDPVCSVVSNVVRYDPPPD

pLDDT: mean 72.81, std 15.14, range [40.62, 93.19]

Mean predicted aligned error: 17.6 Å